Protein AF-A0A935C4F1-F1 (afdb_monomer)

Solvent-accessible surface area (backbone atoms only — not comparable to full-atom values): 11177 Å² total; per-residue (Å²): 137,69,66,68,60,56,54,54,53,55,65,67,63,66,65,82,80,78,77,73,86,57,90,43,24,76,45,79,39,27,84,82,56,75,60,75,77,90,80,71,92,71,83,88,66,77,47,98,91,34,87,61,90,67,84,6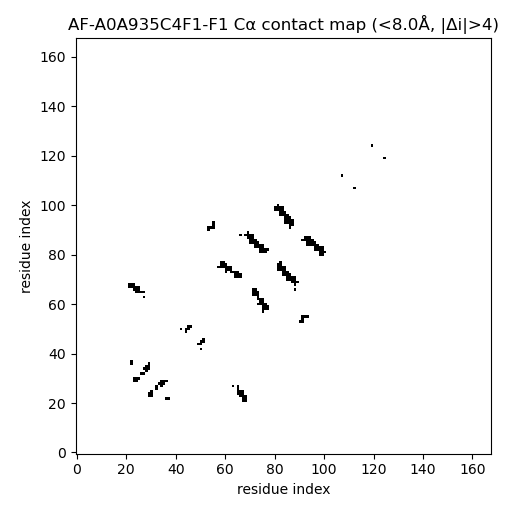8,94,72,70,57,59,86,60,76,72,31,32,47,85,59,35,33,39,39,47,28,46,57,94,97,39,44,30,44,35,38,25,35,58,88,69,47,45,80,73,48,74,44,77,55,83,76,91,66,88,76,78,79,58,84,84,72,59,79,82,67,77,72,82,76,56,69,71,70,57,54,55,52,56,58,54,54,56,57,54,54,56,56,52,55,56,53,54,56,54,54,68,64,62,66,80,77,75,76,80,87,80,83,88,80,89,81,90,87,80,83,87,133

Secondary structure (DSSP, 8-state):
--HHHHHHHHHHHS----------B-STT-TTSS------S--S--BTTBS-----------PPPEE-SSEEEEEEEETTEEEEEEEETTT--EEEEEEE--S------GGGS----PPPPHHHHHHHHHHHHHHHHHHHHHHHHHHHHGGG--PPPPP---------

Sequence (168 aa):
MKFKAFLLFIVLSTGIINIFASDDWTRFRGPNGNGISSSTNLPVEFGPDKNVVWKTSLPPGHSSPVLTRSRIFLTAFENEKLYVIGLDRKTGKLLWKNEVPRTQKRHITQAEQPRFAKPRNRRQQRLRLLSGIRSHFIHLRRQRALAHADKRTAPNPVWFGSLSDARR

Radius of gyration: 40.42 Å; Cα contacts (8 Å, |Δi|>4): 132; chains: 1; bounding box: 90×90×89 Å

Nearest PDB structures (foldseek):
  7cqy-assembly3_F  TM=8.193E-01  e=1.131E-01  Acidithiobacillus ferrooxidans
  3nom-assembly2_B  TM=7.474E-01  e=3.674E-01  Zymomonas mobilis subsp. mobilis ATCC 10988
  4nv8-assembly3_B  TM=5.088E-01  e=3.248E+00  Mesorhizobium japonicum MAFF 303099
  6rd4-assembly1_7  TM=2.308E-01  e=1.802E+00  Polytomella sp. Pringsheim 198.80

Foldseek 3Di:
DPPVVVVVVVVVPPPDPPPPPDQWQQDCLGPVNVVDDPDPPDDPDDDPPPPDQDDDDDADFDDDWGGDPFWIWGWHDDPNWIWIWIAGPNHRDTPDIDTDDDPDPPPPDPVPPPCPPDPPDVVVVVVVVVVVVVVVVVVVVVVVVVVVVVPPDDDDDDDDDDDDDDDD

Structure (mmCIF, N/CA/C/O backbone):
data_AF-A0A935C4F1-F1
#
_entry.id   AF-A0A935C4F1-F1
#
loop_
_atom_site.group_PDB
_atom_site.id
_atom_site.type_symbol
_atom_site.label_atom_id
_atom_site.label_alt_id
_atom_site.label_comp_id
_atom_site.label_asym_id
_atom_site.label_entity_id
_atom_site.label_seq_id
_atom_site.pdbx_PDB_ins_code
_atom_site.Cartn_x
_atom_site.Cartn_y
_atom_site.Cartn_z
_atom_site.occupancy
_atom_site.B_iso_or_equiv
_atom_site.auth_seq_id
_atom_site.auth_comp_id
_atom_site.auth_asym_id
_atom_site.auth_atom_id
_atom_site.pdbx_PDB_model_num
ATO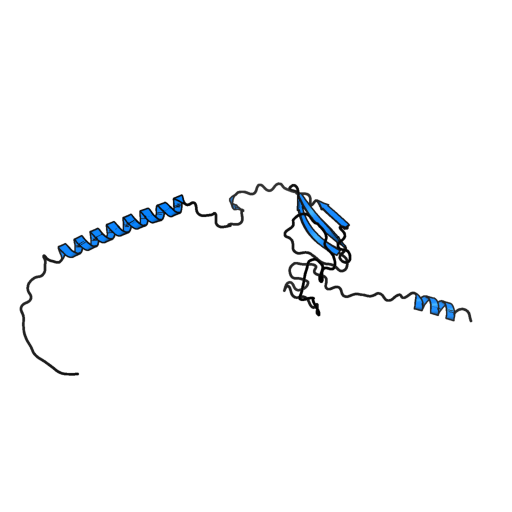M 1 N N . MET A 1 1 ? -6.634 -43.889 -37.633 1.00 52.66 1 MET A N 1
ATOM 2 C CA . MET A 1 1 ? -6.108 -42.506 -37.784 1.00 52.66 1 MET A CA 1
ATOM 3 C C . MET A 1 1 ? -6.712 -41.471 -36.807 1.00 52.66 1 MET A C 1
ATOM 5 O O . MET A 1 1 ? -6.510 -40.288 -37.023 1.00 52.66 1 MET A O 1
ATOM 9 N N . LYS A 1 2 ? -7.387 -41.856 -35.704 1.00 54.62 2 LYS A N 1
ATOM 10 C CA . LYS A 1 2 ? -8.059 -40.902 -34.782 1.00 54.62 2 LYS A CA 1
ATOM 11 C C . LYS A 1 2 ? -7.310 -40.627 -33.460 1.00 54.62 2 LYS A C 1
ATOM 13 O O . LYS A 1 2 ? -7.628 -39.673 -32.768 1.00 54.62 2 LYS A O 1
ATOM 18 N N . PHE A 1 3 ? -6.278 -41.415 -33.138 1.00 53.34 3 PHE A N 1
ATOM 19 C CA . PHE A 1 3 ? -5.540 -41.308 -31.867 1.00 53.34 3 PHE A CA 1
ATOM 20 C C . PHE A 1 3 ? -4.448 -40.218 -31.875 1.00 53.34 3 PHE A C 1
ATOM 22 O O . PHE A 1 3 ? -4.173 -39.595 -30.855 1.00 53.34 3 PHE A O 1
ATOM 29 N N . LYS A 1 4 ? -3.872 -39.914 -33.051 1.00 51.69 4 LYS A N 1
ATOM 30 C CA . LYS A 1 4 ? -2.858 -38.852 -33.210 1.00 51.69 4 LYS A CA 1
ATOM 31 C C . LYS A 1 4 ? -3.438 -37.443 -33.011 1.00 51.69 4 LYS A C 1
ATOM 33 O O . LYS A 1 4 ? -2.743 -36.573 -32.504 1.00 51.69 4 LYS A O 1
ATOM 38 N N . ALA A 1 5 ? -4.714 -37.239 -33.349 1.00 55.12 5 ALA A N 1
ATOM 39 C CA . ALA A 1 5 ? -5.408 -35.962 -33.163 1.00 55.12 5 ALA A CA 1
ATOM 40 C C . ALA A 1 5 ? -5.723 -35.665 -31.684 1.00 55.12 5 ALA A C 1
ATOM 42 O O . ALA A 1 5 ? -5.697 -34.511 -31.272 1.00 55.12 5 ALA A O 1
ATOM 43 N N . PHE A 1 6 ? -5.954 -36.703 -30.871 1.00 55.09 6 PHE A N 1
ATOM 44 C CA . PHE A 1 6 ? -6.232 -36.547 -29.441 1.00 55.09 6 PHE A CA 1
ATOM 45 C C . PHE A 1 6 ? -4.969 -36.176 -28.645 1.00 55.09 6 PHE A C 1
ATOM 47 O O . PHE A 1 6 ? -5.015 -35.327 -27.760 1.00 55.09 6 PHE A O 1
ATOM 54 N N . LEU A 1 7 ? -3.812 -36.730 -29.027 1.00 57.16 7 LEU A N 1
ATOM 55 C CA . LEU A 1 7 ? -2.515 -36.345 -28.458 1.00 57.16 7 LEU A CA 1
ATOM 56 C C . LEU A 1 7 ? -2.113 -34.909 -28.832 1.00 57.16 7 LEU A C 1
ATOM 58 O O . LEU A 1 7 ? -1.541 -34.205 -28.004 1.00 57.16 7 LEU A O 1
ATOM 62 N N . LEU A 1 8 ? -2.472 -34.441 -30.034 1.00 56.06 8 LEU A N 1
ATOM 63 C CA . LEU A 1 8 ? -2.208 -33.062 -30.459 1.00 56.06 8 LEU A CA 1
ATOM 64 C C . LEU A 1 8 ? -3.012 -32.032 -29.642 1.00 56.06 8 LEU A C 1
ATOM 66 O O . LEU A 1 8 ? -2.530 -30.931 -29.394 1.00 56.06 8 LEU A O 1
ATOM 70 N N . PHE A 1 9 ? -4.213 -32.400 -29.182 1.00 56.62 9 PHE A N 1
ATOM 71 C CA . PHE A 1 9 ? -5.082 -31.529 -28.385 1.00 56.62 9 PHE A CA 1
ATOM 72 C C . PHE A 1 9 ? -4.602 -31.384 -26.929 1.00 56.62 9 PHE A C 1
ATOM 74 O O . PHE A 1 9 ? -4.710 -30.308 -26.344 1.00 56.62 9 PHE A O 1
ATOM 81 N N . ILE A 1 10 ? -4.000 -32.434 -26.357 1.00 58.06 10 ILE A N 1
ATOM 82 C CA . ILE A 1 10 ? -3.416 -32.394 -25.004 1.00 58.06 10 ILE A CA 1
ATOM 83 C C . ILE A 1 10 ? -2.144 -31.530 -24.980 1.00 58.06 10 ILE A C 1
ATOM 85 O O . ILE A 1 10 ? -1.960 -30.742 -24.054 1.00 58.06 10 ILE A O 1
ATOM 89 N N . VAL A 1 11 ? -1.311 -31.600 -26.026 1.00 57.34 11 VAL A N 1
ATOM 90 C CA . VAL A 1 11 ? -0.095 -30.770 -26.157 1.00 57.34 11 VAL A CA 1
ATOM 91 C C . VAL A 1 11 ? -0.427 -29.286 -26.389 1.00 57.34 11 VAL A C 1
ATOM 93 O O . VAL A 1 11 ? 0.335 -28.415 -25.977 1.00 57.34 11 VAL A O 1
ATOM 96 N N . LEU A 1 12 ? -1.591 -28.969 -26.969 1.00 55.44 12 LEU A N 1
ATOM 97 C CA . LEU A 1 12 ? -2.054 -27.584 -27.134 1.00 55.44 12 LEU A CA 1
ATOM 98 C C . LEU A 1 12 ? -2.692 -26.991 -25.861 1.00 55.44 12 LEU A C 1
ATOM 100 O O . LEU A 1 12 ? -2.831 -25.774 -25.759 1.00 55.44 12 LEU A O 1
ATOM 104 N N . SER A 1 13 ? -3.064 -27.830 -24.885 1.00 55.28 13 SER A N 1
ATOM 105 C CA . SER A 1 13 ? -3.687 -27.410 -23.619 1.00 55.28 13 SER A CA 1
ATOM 106 C C . SER A 1 13 ? -2.688 -27.179 -22.479 1.00 55.28 13 SER A C 1
ATOM 108 O O . SER A 1 13 ? -3.072 -26.625 -21.446 1.00 55.28 13 SER A O 1
ATOM 110 N N . THR A 1 14 ? -1.413 -27.549 -22.629 1.00 61.56 14 THR A N 1
ATOM 111 C CA . THR A 1 14 ? -0.351 -27.139 -21.695 1.00 61.56 14 THR A CA 1
ATOM 112 C C . THR A 1 14 ? 0.035 -25.690 -21.979 1.00 61.56 14 THR A C 1
ATOM 114 O O . THR A 1 14 ? 1.106 -25.388 -22.500 1.00 61.56 14 THR A O 1
ATOM 117 N N . GLY A 1 15 ? -0.901 -24.786 -21.684 1.00 61.84 15 GLY A N 1
ATOM 118 C CA . GLY A 1 15 ? -0.701 -23.349 -21.739 1.00 61.84 15 GLY A CA 1
ATOM 119 C C . GLY A 1 15 ? 0.485 -22.956 -20.867 1.00 61.84 15 GLY A C 1
ATOM 120 O O . GLY A 1 15 ? 0.576 -23.332 -19.699 1.00 61.84 15 GLY A O 1
ATOM 121 N N . ILE A 1 16 ? 1.396 -22.208 -21.479 1.00 64.25 16 ILE A N 1
ATOM 122 C CA . ILE A 1 16 ? 2.602 -21.621 -20.904 1.00 64.25 16 ILE A CA 1
ATOM 123 C C . ILE A 1 16 ? 2.276 -21.028 -19.527 1.00 64.25 16 ILE A C 1
ATOM 125 O O . ILE A 1 16 ? 1.648 -19.970 -19.416 1.00 64.25 16 ILE A O 1
ATOM 129 N N . ILE A 1 17 ? 2.713 -21.700 -18.459 1.00 62.59 17 ILE A N 1
ATOM 130 C CA . ILE A 1 17 ? 2.697 -21.119 -17.120 1.00 62.59 17 ILE A CA 1
ATOM 131 C C . ILE A 1 17 ? 3.800 -20.066 -17.129 1.00 62.59 17 ILE A C 1
ATOM 133 O O . ILE A 1 17 ? 4.964 -20.357 -16.872 1.00 62.59 17 ILE A 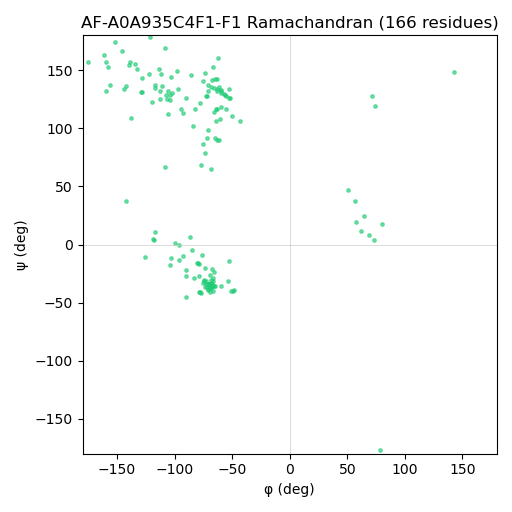O 1
ATOM 137 N N . ASN A 1 18 ? 3.441 -18.828 -17.468 1.00 57.19 18 ASN A N 1
ATOM 138 C CA . ASN A 1 18 ? 4.329 -17.691 -17.289 1.00 57.19 18 ASN A CA 1
ATOM 139 C C . ASN A 1 18 ? 4.569 -17.514 -15.785 1.00 57.19 18 ASN A C 1
ATOM 141 O O . ASN A 1 18 ? 3.810 -16.842 -15.074 1.00 57.19 18 ASN A O 1
ATOM 145 N N . ILE A 1 19 ? 5.627 -18.139 -15.275 1.00 55.06 19 ILE A N 1
ATOM 146 C CA . ILE A 1 19 ? 6.213 -17.803 -13.984 1.00 55.06 19 ILE A CA 1
ATOM 147 C C . ILE A 1 19 ? 6.948 -16.483 -14.208 1.00 55.06 19 ILE A C 1
ATOM 149 O O . ILE A 1 19 ? 8.155 -16.439 -14.405 1.00 55.06 19 ILE A O 1
ATOM 153 N N . PHE A 1 20 ? 6.195 -15.382 -14.237 1.00 56.88 20 PHE A N 1
ATOM 154 C CA . PHE A 1 20 ? 6.797 -14.072 -14.051 1.00 56.88 20 PHE A CA 1
ATOM 155 C C . PHE A 1 20 ? 7.439 -14.093 -12.667 1.00 56.88 20 PHE A C 1
ATOM 157 O O . PHE A 1 20 ? 6.721 -14.114 -11.661 1.00 56.88 20 PHE A O 1
ATOM 164 N N . ALA A 1 21 ? 8.771 -14.138 -12.633 1.00 56.19 21 ALA A N 1
ATOM 165 C CA . ALA A 1 21 ? 9.556 -13.826 -11.454 1.00 56.19 21 ALA A CA 1
ATOM 166 C C . ALA A 1 21 ? 9.253 -12.366 -11.098 1.00 56.19 21 ALA A C 1
ATOM 168 O O . ALA A 1 21 ? 9.813 -11.426 -11.652 1.00 56.19 21 ALA A O 1
ATOM 169 N N . SER A 1 22 ? 8.239 -12.180 -10.262 1.00 62.19 22 SER A N 1
ATOM 170 C CA . SER A 1 22 ? 7.977 -10.903 -9.625 1.00 62.19 22 SER A CA 1
ATOM 171 C C . SER A 1 22 ? 8.979 -10.776 -8.491 1.00 62.19 22 SER A C 1
ATOM 173 O O . SER A 1 22 ? 8.984 -11.627 -7.602 1.00 62.19 22 SER A O 1
ATOM 175 N N . ASP A 1 23 ? 9.793 -9.722 -8.516 1.00 75.06 23 ASP A N 1
ATOM 176 C CA . ASP A 1 23 ? 10.553 -9.291 -7.344 1.00 75.06 23 ASP A CA 1
ATOM 177 C C . ASP A 1 23 ? 9.549 -8.870 -6.264 1.00 75.06 23 ASP A C 1
ATOM 179 O O . ASP A 1 23 ? 9.062 -7.736 -6.215 1.00 75.06 23 ASP A O 1
ATOM 183 N N . ASP A 1 24 ? 9.161 -9.838 -5.440 1.00 87.81 24 ASP A N 1
ATOM 184 C CA . ASP A 1 24 ? 8.270 -9.615 -4.317 1.00 87.81 24 ASP A CA 1
ATOM 185 C C . ASP A 1 24 ? 9.021 -8.835 -3.234 1.00 87.81 24 ASP A C 1
ATOM 187 O O . ASP A 1 24 ? 10.131 -9.175 -2.833 1.00 87.81 24 ASP A O 1
ATOM 191 N N . TRP A 1 25 ? 8.398 -7.782 -2.719 1.00 91.56 25 TRP A N 1
ATOM 192 C CA . TRP A 1 25 ? 8.957 -6.926 -1.679 1.00 91.56 25 TRP A CA 1
ATOM 193 C C . TRP A 1 25 ? 8.212 -7.178 -0.369 1.00 91.56 25 TRP A C 1
ATOM 195 O O . TRP A 1 25 ? 7.453 -6.342 0.122 1.00 91.56 25 TRP A O 1
ATOM 205 N N . THR A 1 26 ? 8.381 -8.387 0.168 1.00 90.56 26 THR A N 1
ATOM 206 C CA . THR A 1 26 ? 7.558 -8.915 1.273 1.00 90.56 26 THR A CA 1
ATOM 207 C C . THR A 1 26 ? 7.894 -8.340 2.651 1.00 90.56 26 THR A C 1
ATOM 209 O O . THR A 1 26 ? 7.168 -8.584 3.612 1.00 90.56 26 THR A O 1
ATOM 212 N N . ARG A 1 27 ? 8.990 -7.584 2.777 1.00 88.62 27 ARG A N 1
ATOM 213 C CA . ARG A 1 27 ? 9.493 -7.057 4.052 1.00 88.62 27 ARG A CA 1
ATOM 214 C C . ARG A 1 27 ? 10.128 -5.680 3.893 1.00 88.62 27 ARG A C 1
ATOM 216 O O . ARG A 1 27 ? 10.447 -5.244 2.784 1.00 88.62 27 ARG A O 1
ATOM 223 N N . PHE A 1 28 ? 10.364 -5.013 5.023 1.00 89.00 28 PHE A N 1
ATOM 224 C CA . PHE A 1 28 ? 11.107 -3.758 5.047 1.00 89.00 28 PHE A CA 1
ATOM 225 C C . PHE A 1 28 ? 12.483 -3.953 4.399 1.00 89.00 28 PHE A C 1
ATOM 227 O O . PHE A 1 28 ? 13.215 -4.872 4.761 1.00 89.00 28 PHE A O 1
ATOM 234 N N . ARG A 1 29 ? 12.813 -3.083 3.436 1.00 89.75 29 ARG A N 1
ATOM 235 C CA . ARG A 1 29 ? 14.060 -3.133 2.650 1.00 89.75 29 ARG A CA 1
ATOM 236 C C . ARG A 1 29 ? 14.214 -4.379 1.752 1.00 89.75 29 ARG A C 1
ATOM 238 O O . ARG A 1 29 ? 15.332 -4.719 1.375 1.00 89.75 29 ARG A O 1
ATOM 245 N N . GLY A 1 30 ? 13.110 -5.018 1.365 1.00 89.44 30 GLY A N 1
ATOM 246 C CA . GLY A 1 30 ? 13.083 -6.025 0.298 1.00 89.44 30 GLY A CA 1
ATOM 247 C C . GLY A 1 30 ? 13.586 -7.407 0.723 1.00 89.44 30 GLY A C 1
ATOM 248 O O . GLY A 1 30 ? 13.907 -7.606 1.896 1.00 89.44 30 GLY A O 1
ATOM 249 N N . PRO A 1 31 ? 13.659 -8.380 -0.205 1.00 87.44 31 PRO A N 1
ATOM 250 C CA . PRO A 1 31 ? 13.966 -9.787 0.090 1.00 87.44 31 PRO A CA 1
ATOM 251 C C . PRO A 1 31 ? 15.199 -10.000 0.977 1.00 87.44 31 PRO A C 1
ATOM 253 O O . PRO A 1 31 ? 15.160 -10.798 1.913 1.00 87.44 31 PRO A O 1
ATOM 256 N N . ASN A 1 32 ? 16.251 -9.214 0.730 1.00 89.00 32 ASN A N 1
ATOM 257 C CA . ASN A 1 32 ? 17.544 -9.308 1.410 1.00 89.00 32 ASN A CA 1
ATOM 258 C C . ASN A 1 32 ? 17.734 -8.264 2.530 1.00 89.00 32 ASN A C 1
ATOM 260 O O . ASN A 1 32 ? 18.802 -8.199 3.131 1.00 89.00 32 ASN A O 1
ATOM 264 N N . GLY A 1 33 ? 16.737 -7.411 2.808 1.00 89.31 33 GLY A N 1
ATOM 265 C CA . GLY A 1 33 ? 16.797 -6.399 3.877 1.00 89.31 33 GLY A CA 1
ATOM 266 C C . GLY A 1 33 ? 17.791 -5.244 3.650 1.00 89.31 33 GLY A C 1
ATOM 267 O O . GLY A 1 33 ? 18.011 -4.419 4.544 1.00 89.31 33 GLY A O 1
ATOM 268 N N . ASN A 1 34 ? 18.390 -5.156 2.463 1.00 92.88 34 ASN A N 1
ATOM 269 C CA . ASN A 1 34 ? 19.384 -4.145 2.096 1.00 92.88 34 ASN A CA 1
ATOM 270 C C . ASN A 1 34 ? 18.786 -2.936 1.352 1.00 92.88 34 ASN A C 1
ATOM 272 O O . ASN A 1 34 ? 19.442 -1.905 1.252 1.00 92.88 34 ASN A O 1
ATOM 276 N N . GLY A 1 35 ? 17.539 -3.028 0.885 1.00 89.81 35 GLY A N 1
ATOM 277 C CA . GLY A 1 35 ? 16.841 -1.958 0.174 1.00 89.81 35 GLY A CA 1
ATOM 278 C C . GLY A 1 35 ? 17.227 -1.848 -1.299 1.00 89.81 35 GLY A C 1
ATOM 279 O O . GLY A 1 35 ? 16.969 -0.813 -1.902 1.00 89.81 35 GLY A O 1
ATOM 280 N N . ILE A 1 36 ? 17.836 -2.890 -1.870 1.00 90.31 36 ILE A N 1
ATOM 281 C CA . ILE A 1 36 ? 18.315 -2.902 -3.255 1.00 90.31 36 ILE A CA 1
ATOM 282 C C . ILE A 1 36 ? 17.354 -3.734 -4.113 1.00 90.31 36 ILE A C 1
ATOM 284 O O . ILE A 1 36 ? 17.037 -4.871 -3.765 1.00 90.31 36 ILE A O 1
ATOM 288 N N . SER A 1 37 ? 16.899 -3.157 -5.229 1.00 88.19 37 SER A N 1
ATOM 289 C CA . SER A 1 37 ? 16.117 -3.847 -6.265 1.00 88.19 37 SER A CA 1
ATOM 290 C C . SER A 1 37 ? 17.021 -4.282 -7.420 1.00 88.19 37 SER A C 1
ATOM 292 O O . SER A 1 37 ? 17.995 -3.594 -7.722 1.00 88.19 37 SER A O 1
ATOM 294 N N . SER A 1 38 ? 16.682 -5.390 -8.084 1.00 88.56 38 SER A N 1
ATOM 295 C CA . SER A 1 38 ? 17.360 -5.852 -9.305 1.00 88.56 38 SER A CA 1
ATOM 296 C C . SER A 1 38 ? 16.817 -5.200 -10.589 1.00 88.56 38 SER A C 1
ATOM 298 O O . SER A 1 38 ? 17.344 -5.420 -11.678 1.00 88.56 38 SER A O 1
ATOM 300 N N . SER A 1 39 ? 15.755 -4.392 -10.467 1.00 87.12 39 SER A N 1
ATOM 301 C CA . SER A 1 39 ? 15.062 -3.778 -11.602 1.00 87.12 39 SER A CA 1
ATOM 302 C C . SER A 1 39 ? 15.956 -2.812 -12.381 1.00 87.12 39 SER A C 1
ATOM 304 O O . SER A 1 39 ? 16.578 -1.917 -11.810 1.00 87.12 39 SER A O 1
ATOM 306 N N . THR A 1 40 ? 15.951 -2.952 -13.703 1.00 90.00 40 THR A N 1
ATOM 307 C CA . THR A 1 40 ? 16.650 -2.077 -14.650 1.00 90.00 40 THR A CA 1
ATOM 308 C C . THR A 1 40 ? 15.656 -1.205 -15.424 1.00 90.00 40 THR A C 1
ATOM 310 O O . THR A 1 40 ? 14.446 -1.421 -15.355 1.00 90.00 40 THR A O 1
ATOM 313 N N . ASN A 1 41 ? 16.156 -0.200 -16.154 1.00 89.81 41 ASN A N 1
ATOM 314 C CA . ASN A 1 41 ? 15.353 0.695 -17.006 1.00 89.81 41 ASN A CA 1
ATOM 315 C C . ASN A 1 41 ? 14.223 1.435 -16.267 1.00 89.81 41 ASN A C 1
ATOM 317 O O . ASN A 1 41 ? 13.130 1.628 -16.800 1.00 89.81 41 ASN A O 1
ATOM 321 N N . LEU A 1 42 ? 14.484 1.850 -15.027 1.00 90.25 42 LEU A N 1
ATOM 322 C CA . LEU A 1 42 ? 13.527 2.634 -14.254 1.00 90.25 42 LEU A CA 1
ATOM 323 C C . LEU A 1 42 ? 13.421 4.059 -14.828 1.00 90.25 42 LEU A C 1
ATOM 325 O O . LEU A 1 42 ? 14.450 4.663 -15.143 1.00 90.25 42 LEU A O 1
ATOM 329 N N . PRO A 1 43 ? 12.205 4.619 -14.954 1.00 90.94 43 PRO A N 1
ATOM 330 C CA . PRO A 1 43 ? 12.034 5.993 -15.402 1.00 90.94 43 PRO A CA 1
ATOM 331 C C . PRO A 1 43 ? 12.678 6.959 -14.403 1.00 90.94 43 PRO A C 1
ATOM 333 O O . PRO A 1 43 ? 12.488 6.837 -13.195 1.00 90.94 43 PRO A O 1
ATOM 336 N N . VAL A 1 44 ? 13.439 7.925 -14.917 1.00 93.19 44 VAL A N 1
ATOM 337 C CA . VAL A 1 44 ? 14.128 8.942 -14.100 1.00 93.19 44 VAL A CA 1
ATOM 338 C C . VAL A 1 44 ? 13.246 10.174 -13.882 1.00 93.19 44 VAL A C 1
ATOM 340 O O . VAL A 1 44 ? 13.361 10.864 -12.874 1.00 93.19 44 VAL A O 1
ATOM 343 N N . GLU A 1 45 ? 12.324 10.436 -14.807 1.00 93.56 45 GLU A N 1
ATOM 344 C CA . GLU A 1 45 ? 11.435 11.594 -14.762 1.00 93.56 45 GLU A CA 1
ATOM 345 C C . GLU A 1 45 ? 10.020 11.183 -14.360 1.00 93.56 45 GLU A C 1
ATOM 347 O O . GLU A 1 45 ? 9.451 10.263 -14.944 1.00 93.56 45 GLU A O 1
ATOM 352 N N . PHE A 1 46 ? 9.423 11.901 -13.412 1.00 92.75 46 PHE A N 1
ATOM 353 C CA . PHE A 1 46 ? 8.043 11.697 -12.975 1.00 92.75 46 PHE A CA 1
ATOM 354 C C . PHE A 1 46 ? 7.284 13.021 -13.003 1.00 92.75 46 PHE A C 1
ATOM 356 O O . PHE A 1 46 ? 7.832 14.070 -12.669 1.00 92.75 46 PHE A O 1
ATOM 363 N N . GLY A 1 47 ? 6.011 12.967 -13.382 1.00 90.75 47 GLY A N 1
ATOM 364 C CA . GLY A 1 47 ? 5.104 14.113 -13.374 1.00 90.75 47 GLY A CA 1
ATOM 365 C C . GLY A 1 47 ? 3.657 13.661 -13.177 1.00 90.75 47 GLY A C 1
ATOM 366 O O . GLY A 1 47 ? 3.410 12.457 -13.169 1.00 90.75 47 GLY A O 1
ATOM 367 N N . PRO A 1 48 ? 2.696 14.591 -13.034 1.00 86.38 48 PRO A N 1
ATOM 368 C CA . PRO A 1 48 ? 1.282 14.252 -12.841 1.00 86.38 48 PRO A CA 1
ATOM 369 C C . PRO A 1 48 ? 0.749 13.266 -13.888 1.00 86.38 48 PRO A C 1
ATOM 371 O O . PRO A 1 48 ? 0.073 12.308 -13.524 1.00 86.38 48 PRO A O 1
ATOM 374 N N . ASP A 1 49 ? 1.165 13.450 -15.144 1.00 86.12 49 ASP A N 1
ATOM 375 C CA . ASP A 1 49 ? 0.753 12.634 -16.292 1.00 86.12 49 ASP A CA 1
ATOM 376 C C . ASP A 1 49 ? 1.927 11.870 -16.936 1.00 86.12 49 ASP A C 1
ATOM 378 O O . ASP A 1 49 ? 1.803 11.315 -18.026 1.00 86.12 49 ASP A O 1
ATOM 382 N N . LYS A 1 50 ? 3.101 11.846 -16.285 1.00 92.81 50 LYS A N 1
ATOM 383 C CA . LYS A 1 50 ? 4.326 11.243 -16.833 1.00 92.81 50 LYS A CA 1
ATOM 384 C C . LYS A 1 50 ? 4.825 10.116 -15.943 1.00 92.81 50 LYS A C 1
ATOM 386 O O . LYS A 1 50 ? 5.146 10.341 -14.778 1.00 92.81 50 LYS A O 1
ATOM 391 N N . ASN A 1 51 ? 4.948 8.921 -16.524 1.00 91.81 51 ASN A N 1
ATOM 392 C CA . ASN A 1 51 ? 5.472 7.714 -15.872 1.00 91.81 51 ASN A CA 1
ATOM 393 C C . ASN A 1 51 ? 4.708 7.286 -14.598 1.00 91.81 51 ASN A C 1
ATOM 395 O O . ASN A 1 51 ? 5.216 6.503 -13.795 1.00 91.81 51 ASN A O 1
ATOM 399 N N . VAL A 1 52 ? 3.467 7.756 -14.431 1.00 92.38 52 VAL A N 1
ATOM 400 C CA . VAL A 1 52 ? 2.526 7.293 -13.404 1.00 92.38 52 VAL A CA 1
ATOM 401 C C . VAL A 1 52 ? 1.639 6.215 -14.019 1.00 92.38 52 VAL A C 1
ATOM 403 O O . VAL A 1 52 ? 0.887 6.486 -14.947 1.00 92.38 52 VAL A O 1
ATOM 406 N N . VAL A 1 53 ? 1.721 4.985 -13.505 1.00 92.44 53 VAL A N 1
ATOM 407 C CA . VAL A 1 53 ? 0.897 3.865 -14.003 1.00 92.44 53 VAL A CA 1
ATOM 408 C C . VAL A 1 53 ? -0.539 3.966 -13.486 1.00 92.44 53 VAL A C 1
ATOM 410 O O . VAL A 1 53 ? -1.491 3.728 -14.221 1.00 92.44 53 VAL A O 1
ATOM 413 N N . TRP A 1 54 ? -0.697 4.315 -12.211 1.00 94.81 54 TRP A N 1
ATOM 414 C CA . TRP A 1 54 ? -1.984 4.548 -11.565 1.00 94.81 54 TRP A CA 1
ATOM 415 C C . TRP A 1 54 ? -1.784 5.353 -10.280 1.00 94.81 54 TRP A C 1
ATOM 417 O O . TRP A 1 54 ? -0.681 5.434 -9.733 1.00 94.81 54 TRP A O 1
ATOM 427 N N . LYS A 1 55 ? -2.876 5.932 -9.778 1.00 93.38 55 LYS A N 1
ATOM 428 C CA . LYS A 1 55 ? -2.934 6.613 -8.484 1.00 93.38 55 LYS A CA 1
ATOM 429 C C . LYS A 1 55 ? -4.274 6.324 -7.819 1.00 93.38 55 LYS A C 1
ATOM 431 O O . LYS A 1 55 ? -5.316 6.418 -8.459 1.00 93.38 55 LYS A O 1
ATOM 436 N N . THR A 1 56 ? -4.236 6.041 -6.521 1.00 95.00 56 THR A N 1
ATOM 437 C CA . THR A 1 56 ? -5.426 5.728 -5.723 1.00 95.00 56 THR A CA 1
ATOM 438 C C . THR A 1 56 ? -5.434 6.595 -4.474 1.00 95.00 56 THR A C 1
ATOM 440 O O . THR A 1 56 ? -4.420 6.699 -3.786 1.00 95.00 56 THR 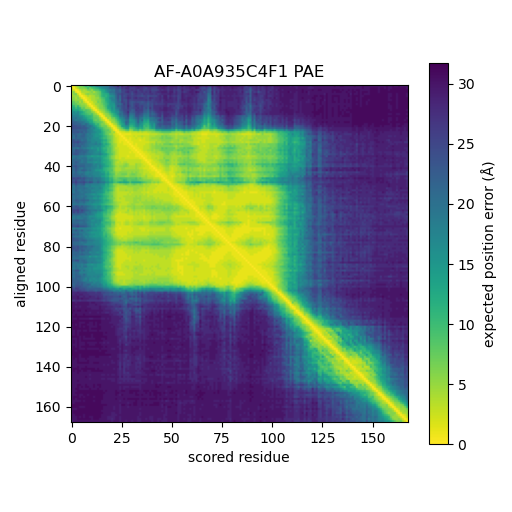A O 1
ATOM 443 N N . SER A 1 57 ? -6.569 7.234 -4.185 1.00 95.56 57 SER A N 1
ATOM 444 C CA . SER A 1 57 ? -6.752 7.984 -2.939 1.00 95.56 57 SER A CA 1
ATOM 445 C C . SER A 1 57 ? -6.903 7.009 -1.772 1.00 95.56 57 SER A C 1
ATOM 447 O O . SER A 1 57 ? -7.726 6.097 -1.843 1.00 95.56 57 SER A O 1
ATOM 449 N N . LEU A 1 58 ? -6.106 7.182 -0.716 1.00 95.75 58 LEU A N 1
ATOM 450 C CA . LEU A 1 58 ? -6.111 6.335 0.477 1.00 95.75 58 LEU A CA 1
ATOM 451 C C . LEU A 1 58 ? -6.074 7.199 1.747 1.00 95.75 58 LEU A C 1
ATOM 453 O O . LEU A 1 58 ? -5.563 8.321 1.698 1.00 95.75 58 LEU A O 1
ATOM 457 N N . PRO A 1 59 ? -6.569 6.688 2.891 1.00 95.44 59 PRO A N 1
ATOM 458 C CA . PRO A 1 59 ? -6.401 7.359 4.176 1.00 95.44 59 PRO A CA 1
ATOM 459 C C . PRO A 1 59 ? -4.913 7.480 4.554 1.00 95.44 59 PRO A C 1
ATOM 461 O O . PRO A 1 59 ? -4.081 6.729 4.032 1.00 95.44 59 PRO A O 1
ATOM 464 N N . PRO A 1 60 ? -4.553 8.393 5.473 1.00 94.94 60 PRO A N 1
ATOM 465 C CA . PRO A 1 60 ? -3.159 8.618 5.832 1.00 94.94 60 PRO A CA 1
ATOM 466 C C . PRO A 1 60 ? -2.531 7.373 6.474 1.00 94.94 60 PRO A C 1
ATOM 468 O O . PRO A 1 60 ? -3.159 6.664 7.259 1.00 94.94 60 PRO A O 1
ATOM 471 N N . GLY A 1 61 ? -1.263 7.117 6.156 1.00 92.69 61 GLY A N 1
ATOM 472 C CA . GLY A 1 61 ? -0.497 5.977 6.654 1.00 92.69 61 GLY A CA 1
ATOM 473 C C . GLY A 1 61 ? 1.005 6.239 6.564 1.00 92.69 61 GLY A C 1
ATOM 474 O O . GLY A 1 61 ? 1.456 7.017 5.726 1.00 92.69 61 GLY A O 1
ATOM 475 N N . HIS A 1 62 ? 1.781 5.604 7.444 1.00 90.31 62 HIS A N 1
ATOM 476 C CA . HIS A 1 62 ? 3.239 5.791 7.533 1.00 90.31 62 HIS A CA 1
ATOM 477 C C . HIS A 1 62 ? 4.039 4.513 7.243 1.00 90.31 62 HIS A C 1
ATOM 479 O O . HIS A 1 62 ? 5.262 4.509 7.365 1.00 90.31 62 HIS A O 1
ATOM 485 N N . SER A 1 63 ? 3.375 3.412 6.880 1.00 90.62 63 SER A N 1
ATOM 486 C CA . SER A 1 63 ? 4.064 2.171 6.523 1.00 90.62 63 SER A CA 1
ATOM 487 C C . SER A 1 63 ? 4.738 2.264 5.161 1.00 90.62 63 SER A C 1
ATOM 489 O O . SER A 1 63 ? 4.184 2.845 4.228 1.00 90.62 63 SER A O 1
ATOM 491 N N . SER A 1 64 ? 5.862 1.568 5.002 1.00 90.69 64 SER A N 1
ATOM 492 C CA . SER A 1 64 ? 6.338 1.183 3.673 1.00 90.69 64 SER A CA 1
ATOM 493 C C . SER A 1 64 ? 5.384 0.151 3.048 1.00 90.69 64 SER A C 1
ATOM 495 O O . SER A 1 64 ? 4.906 -0.729 3.769 1.00 90.69 64 SER A O 1
ATOM 497 N N . PRO A 1 65 ? 5.109 0.219 1.734 1.00 92.31 65 PRO A N 1
ATOM 498 C CA . PRO A 1 65 ? 4.297 -0.784 1.056 1.00 92.31 65 PRO A CA 1
ATOM 499 C C . PRO A 1 65 ? 4.985 -2.149 1.065 1.00 92.31 65 PRO A C 1
ATOM 501 O O . PRO A 1 65 ? 6.198 -2.253 0.879 1.00 92.31 65 PRO A O 1
ATOM 504 N N . VAL A 1 66 ? 4.184 -3.199 1.229 1.00 94.50 66 VAL A N 1
ATOM 505 C CA . VAL A 1 66 ? 4.602 -4.590 1.029 1.00 94.50 66 VAL A CA 1
ATOM 506 C C . VAL A 1 66 ? 4.034 -5.066 -0.298 1.00 94.50 66 VAL A C 1
ATOM 508 O O . VAL A 1 66 ? 2.825 -4.984 -0.516 1.00 94.50 66 VAL A O 1
ATOM 511 N N . LEU A 1 67 ? 4.895 -5.548 -1.193 1.00 93.56 67 LEU A N 1
ATOM 512 C CA . LEU A 1 67 ? 4.503 -5.972 -2.533 1.00 93.56 67 LEU A CA 1
ATOM 513 C C . LEU A 1 67 ? 4.633 -7.484 -2.667 1.00 93.56 67 LEU A C 1
ATOM 515 O O . LEU A 1 67 ? 5.629 -8.083 -2.274 1.00 93.56 67 LEU A O 1
ATOM 519 N N . THR A 1 68 ? 3.627 -8.083 -3.284 1.00 91.25 68 THR A N 1
ATOM 520 C CA . THR A 1 68 ? 3.640 -9.472 -3.750 1.00 91.25 68 THR A CA 1
ATOM 521 C C . THR A 1 68 ? 3.381 -9.488 -5.252 1.00 91.25 68 THR A C 1
ATOM 523 O O . THR A 1 68 ? 3.120 -8.443 -5.865 1.00 91.25 68 THR A O 1
ATOM 526 N N . ARG A 1 69 ? 3.380 -10.678 -5.854 1.00 88.25 69 ARG A N 1
ATOM 527 C CA . ARG A 1 69 ? 3.123 -10.857 -7.286 1.00 88.25 69 ARG A CA 1
ATOM 528 C C . ARG A 1 69 ? 1.888 -10.114 -7.804 1.00 88.25 69 ARG A C 1
ATOM 530 O O . ARG A 1 69 ? 1.927 -9.571 -8.904 1.00 88.25 69 ARG A O 1
ATOM 537 N N . SER A 1 70 ? 0.803 -10.073 -7.032 1.00 92.50 70 SER A N 1
ATOM 538 C CA . SER A 1 70 ? -0.476 -9.490 -7.470 1.00 92.50 70 SER A CA 1
ATOM 539 C C . SER A 1 70 ? -1.041 -8.409 -6.553 1.00 92.50 70 SER A C 1
ATOM 541 O O . SER A 1 70 ? -1.980 -7.723 -6.951 1.00 92.50 70 SER A O 1
ATOM 543 N N . ARG A 1 71 ? -0.494 -8.225 -5.346 1.00 95.00 71 ARG A N 1
ATOM 544 C CA . ARG A 1 71 ? -1.093 -7.350 -4.329 1.00 95.00 71 ARG A CA 1
ATOM 545 C C . ARG A 1 71 ? -0.086 -6.413 -3.691 1.00 95.00 71 ARG A C 1
ATOM 547 O O . ARG A 1 71 ? 1.088 -6.760 -3.549 1.00 95.00 71 ARG A O 1
ATOM 554 N N . ILE A 1 72 ? -0.591 -5.265 -3.255 1.00 95.81 72 ILE A N 1
ATOM 555 C CA . ILE A 1 72 ? 0.120 -4.302 -2.416 1.00 95.81 72 ILE A CA 1
ATOM 556 C C . ILE A 1 72 ? -0.618 -4.197 -1.086 1.00 95.81 72 ILE A C 1
ATOM 558 O O . ILE A 1 72 ? -1.844 -4.083 -1.069 1.00 95.81 72 ILE A O 1
ATOM 562 N N . PHE A 1 73 ? 0.127 -4.221 0.013 1.00 95.88 73 PHE A N 1
ATOM 563 C CA . PHE A 1 73 ? -0.407 -4.086 1.362 1.00 95.88 73 PHE A CA 1
ATOM 564 C C . PHE A 1 73 ? 0.147 -2.832 2.031 1.00 95.88 73 PHE A C 1
ATOM 566 O O . PHE A 1 73 ? 1.343 -2.543 1.939 1.00 95.88 73 PHE A O 1
ATOM 573 N N . LEU A 1 74 ? -0.731 -2.103 2.714 1.00 96.19 74 LEU A N 1
ATOM 574 C CA . LEU A 1 74 ? -0.424 -0.867 3.433 1.00 96.19 74 LEU A CA 1
ATOM 575 C C . LEU A 1 74 ? -1.169 -0.831 4.765 1.00 96.19 74 LEU A C 1
ATOM 577 O O . LEU A 1 74 ? -2.239 -1.428 4.896 1.00 96.19 74 LEU A O 1
ATOM 581 N N . THR A 1 75 ? -0.636 -0.091 5.737 1.00 96.19 75 THR A N 1
ATOM 582 C CA . THR A 1 75 ? -1.400 0.304 6.921 1.00 96.19 75 THR A CA 1
ATOM 583 C C . THR A 1 75 ? -1.828 1.758 6.817 1.00 96.19 75 THR A C 1
ATOM 585 O O . THR A 1 75 ? -1.106 2.609 6.295 1.00 96.19 75 THR A O 1
ATOM 588 N N . ALA A 1 76 ? -3.025 2.039 7.316 1.00 96.19 76 ALA A N 1
ATOM 589 C CA . ALA A 1 76 ? -3.590 3.376 7.341 1.00 96.19 76 ALA A CA 1
ATOM 590 C C . ALA A 1 76 ? -4.297 3.631 8.670 1.00 96.19 76 ALA A C 1
ATOM 592 O O . ALA A 1 76 ? -4.706 2.698 9.362 1.00 96.19 76 ALA A O 1
ATOM 593 N N . PHE A 1 77 ? -4.447 4.898 9.021 1.00 94.50 77 PHE A N 1
ATOM 594 C CA . PHE A 1 77 ? -5.110 5.336 10.235 1.00 94.50 77 PHE A CA 1
ATOM 595 C C . PHE A 1 77 ? -6.181 6.370 9.901 1.00 94.50 77 PHE A C 1
ATOM 597 O O . PHE A 1 77 ? -5.929 7.327 9.178 1.00 94.50 77 PHE A O 1
ATOM 604 N N . GLU A 1 78 ? -7.383 6.177 10.430 1.00 93.50 78 GLU A N 1
ATOM 605 C CA . GLU A 1 78 ? -8.519 7.073 10.207 1.00 93.50 78 GLU A CA 1
ATOM 606 C C . GLU A 1 78 ? -9.507 6.924 11.366 1.00 93.50 78 GLU A C 1
ATOM 608 O O . GLU A 1 78 ? -9.767 5.804 11.803 1.00 93.50 7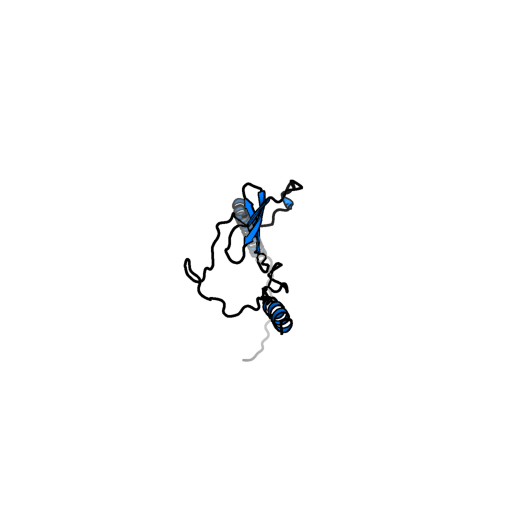8 GLU A O 1
ATOM 613 N N . ASN A 1 79 ? -10.058 8.034 11.870 1.00 91.94 79 ASN A N 1
ATOM 614 C CA . ASN A 1 79 ? -11.051 8.042 12.956 1.00 91.94 79 ASN A CA 1
ATOM 615 C C . ASN A 1 79 ? -10.627 7.215 14.180 1.00 91.94 79 ASN A C 1
ATOM 617 O O . ASN A 1 79 ? -11.381 6.382 14.674 1.00 91.94 79 ASN A O 1
ATOM 621 N N . GLU A 1 80 ? -9.381 7.393 14.625 1.00 88.88 80 GLU A N 1
ATOM 622 C CA . GLU A 1 80 ? -8.789 6.632 15.731 1.00 88.88 80 GLU A CA 1
ATOM 623 C C . GLU A 1 80 ? -8.668 5.120 15.507 1.00 88.88 80 GLU A C 1
ATOM 625 O O . GLU A 1 80 ? -8.301 4.396 16.429 1.00 88.88 80 GLU A O 1
ATOM 630 N N . LYS A 1 81 ? -8.875 4.620 14.290 1.00 91.94 81 LYS A N 1
ATOM 631 C CA . LYS A 1 81 ? -8.799 3.196 13.958 1.00 91.94 81 LYS A CA 1
ATOM 632 C C . LYS A 1 81 ? -7.605 2.901 13.067 1.00 91.94 81 LYS A C 1
ATOM 634 O O . LYS A 1 81 ? -7.206 3.722 12.244 1.00 91.94 81 LYS A O 1
ATOM 639 N N . LEU A 1 82 ? -7.031 1.715 13.248 1.00 94.56 82 LEU A N 1
ATOM 640 C CA . LEU A 1 82 ? -5.968 1.197 12.395 1.00 94.56 82 LEU A CA 1
ATOM 641 C C . LEU A 1 82 ? -6.590 0.278 11.346 1.00 94.56 82 LEU A C 1
ATOM 643 O O . LEU A 1 82 ? -7.393 -0.586 11.684 1.00 94.56 82 LEU A O 1
ATOM 647 N N . TYR A 1 83 ? -6.183 0.438 10.095 1.00 96.44 83 TYR A N 1
ATOM 648 C CA . TYR A 1 83 ? -6.622 -0.392 8.985 1.00 96.44 83 TYR A CA 1
ATOM 649 C C . TYR A 1 83 ? -5.432 -1.056 8.305 1.00 96.44 83 TYR A C 1
ATOM 651 O O . TYR A 1 83 ? -4.363 -0.457 8.173 1.00 96.44 83 TYR A O 1
ATOM 659 N N . VAL A 1 84 ? -5.655 -2.270 7.809 1.00 96.69 84 VAL A N 1
ATOM 660 C CA . VAL A 1 84 ? -4.826 -2.888 6.774 1.00 96.69 84 VAL A CA 1
ATOM 661 C C . VAL A 1 84 ? -5.575 -2.775 5.455 1.00 96.69 84 VA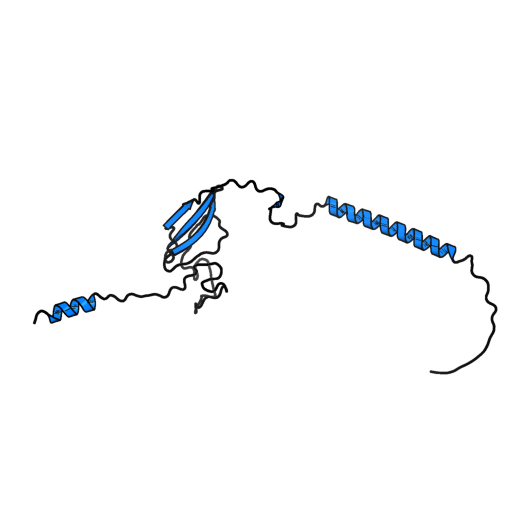L A C 1
ATOM 663 O O . VAL A 1 84 ? -6.762 -3.092 5.369 1.00 96.69 84 VAL A O 1
ATOM 666 N N . ILE A 1 85 ? -4.880 -2.301 4.432 1.00 97.69 85 ILE A N 1
ATOM 667 C CA . ILE A 1 85 ? -5.404 -2.076 3.090 1.00 97.69 85 ILE A CA 1
ATOM 668 C C . ILE A 1 85 ? -4.732 -3.056 2.137 1.00 97.69 85 ILE A C 1
ATOM 670 O O . ILE A 1 85 ? -3.506 -3.175 2.139 1.00 97.69 85 ILE A O 1
ATOM 674 N N . GLY A 1 86 ? -5.533 -3.719 1.305 1.00 97.38 86 GLY A N 1
ATOM 675 C CA . GLY A 1 86 ? -5.067 -4.522 0.181 1.00 97.38 86 GLY A CA 1
ATOM 676 C C . GLY A 1 86 ? -5.474 -3.894 -1.147 1.00 97.38 86 GLY A C 1
ATOM 677 O O . GLY A 1 86 ? -6.660 -3.660 -1.388 1.00 97.38 86 GLY A O 1
ATOM 678 N N . LEU A 1 87 ? -4.497 -3.659 -2.019 1.00 97.81 87 LEU A N 1
ATOM 679 C CA . LEU A 1 87 ? -4.696 -3.152 -3.377 1.00 97.81 87 LEU A CA 1
ATOM 680 C C . LEU A 1 87 ? -4.302 -4.201 -4.412 1.00 97.81 87 LEU A C 1
ATOM 682 O O . LEU A 1 87 ? -3.389 -5.003 -4.192 1.00 97.81 87 LEU A O 1
ATOM 686 N N . ASP A 1 88 ? -4.949 -4.145 -5.569 1.00 96.62 88 ASP A N 1
ATOM 687 C CA . ASP A 1 88 ? -4.476 -4.824 -6.768 1.00 96.62 88 ASP A CA 1
ATOM 688 C C . ASP A 1 88 ? -3.234 -4.105 -7.315 1.00 96.62 88 ASP A C 1
ATOM 690 O O . ASP A 1 88 ? -3.246 -2.893 -7.530 1.00 96.62 88 ASP A O 1
ATOM 694 N N . ARG A 1 89 ? -2.144 -4.844 -7.543 1.00 94.31 89 ARG A N 1
ATOM 695 C CA . ARG A 1 89 ? -0.861 -4.258 -7.964 1.00 94.31 89 ARG A CA 1
ATOM 696 C C . ARG A 1 89 ? -0.905 -3.669 -9.376 1.00 94.31 89 ARG A C 1
ATOM 698 O O . ARG A 1 89 ? -0.187 -2.710 -9.652 1.00 94.31 89 ARG A O 1
ATOM 705 N N . LYS A 1 90 ? -1.693 -4.259 -10.278 1.00 94.25 90 LYS A N 1
ATOM 706 C CA . LYS A 1 90 ? -1.729 -3.855 -11.691 1.00 94.25 90 LYS A CA 1
ATOM 707 C C . LYS A 1 90 ? -2.566 -2.599 -11.892 1.00 94.25 90 LYS A C 1
ATOM 709 O O . LYS A 1 90 ? -2.182 -1.731 -12.663 1.00 94.25 90 LYS A O 1
ATOM 714 N N . THR A 1 91 ? -3.699 -2.523 -11.206 1.00 96.00 91 THR A N 1
ATOM 715 C CA . THR A 1 91 ? -4.713 -1.479 -11.406 1.00 96.00 91 THR A CA 1
ATOM 716 C C . THR A 1 91 ? -4.710 -0.411 -10.317 1.00 96.00 91 THR A C 1
ATOM 718 O O . THR A 1 91 ? -5.305 0.643 -10.504 1.00 96.00 91 THR A O 1
ATOM 721 N N . GLY A 1 92 ? -4.106 -0.686 -9.157 1.00 95.75 92 GLY A N 1
ATOM 722 C CA . GLY A 1 92 ? -4.194 0.178 -7.979 1.00 95.75 92 GLY A CA 1
ATOM 723 C C . GLY A 1 92 ? -5.553 0.132 -7.278 1.00 95.75 92 GLY A C 1
ATOM 724 O O . GLY A 1 92 ? -5.772 0.872 -6.317 1.00 95.75 92 GLY A O 1
ATOM 725 N N . LYS A 1 93 ? -6.483 -0.718 -7.735 1.00 97.44 93 LYS A N 1
ATOM 726 C CA . LYS A 1 93 ? -7.842 -0.787 -7.195 1.00 97.44 93 LYS A CA 1
ATOM 727 C C . LYS A 1 93 ? -7.827 -1.275 -5.747 1.00 97.44 93 LYS A C 1
ATOM 729 O O . LYS A 1 93 ? -7.183 -2.274 -5.425 1.00 97.44 93 LYS A O 1
ATOM 734 N N . LEU A 1 94 ? -8.597 -0.602 -4.893 1.00 97.38 94 LEU A N 1
ATOM 735 C CA . LEU A 1 94 ? -8.864 -1.057 -3.533 1.00 97.38 94 LEU A CA 1
ATOM 736 C C . LEU A 1 94 ? -9.633 -2.382 -3.569 1.00 97.38 94 LEU A C 1
ATOM 738 O O . LEU A 1 94 ? -10.755 -2.433 -4.072 1.00 97.38 94 LEU A O 1
ATOM 742 N N . LEU A 1 95 ? -9.023 -3.445 -3.046 1.00 97.38 95 LEU A N 1
ATOM 743 C CA . LEU A 1 95 ? -9.656 -4.760 -2.940 1.00 97.38 95 LEU A CA 1
ATOM 744 C C . LEU A 1 95 ? -10.386 -4.903 -1.608 1.00 97.38 95 LEU A C 1
ATOM 746 O O . LEU A 1 95 ? -11.510 -5.391 -1.569 1.00 97.38 95 LEU A O 1
ATOM 750 N N . TRP A 1 96 ? -9.739 -4.488 -0.520 1.00 97.50 96 TRP A N 1
ATOM 751 C CA . TRP A 1 96 ? -10.305 -4.539 0.824 1.00 97.50 96 TRP A CA 1
ATOM 752 C C . TRP A 1 96 ? -9.586 -3.568 1.762 1.00 97.50 96 TRP A C 1
ATOM 754 O O . TRP A 1 96 ? -8.429 -3.193 1.551 1.00 97.50 96 TRP A O 1
ATOM 764 N N . LYS A 1 97 ? -10.294 -3.183 2.823 1.00 96.62 97 LYS A N 1
ATOM 765 C CA . LYS A 1 97 ? -9.812 -2.365 3.935 1.00 96.62 97 LYS A CA 1
ATOM 766 C C . LYS A 1 97 ? -10.369 -2.982 5.212 1.00 96.62 97 LYS A C 1
ATOM 768 O O . LYS A 1 97 ? -11.567 -2.895 5.457 1.00 96.62 97 LYS A O 1
ATOM 773 N N . ASN A 1 98 ? -9.505 -3.609 5.999 1.00 96.69 98 ASN A N 1
ATOM 774 C CA . ASN A 1 98 ? -9.894 -4.310 7.218 1.00 96.69 98 ASN A CA 1
ATOM 775 C C . ASN A 1 98 ? -9.436 -3.517 8.436 1.00 96.69 98 ASN A C 1
ATOM 777 O O . ASN A 1 98 ? -8.268 -3.140 8.523 1.00 96.69 98 ASN A O 1
ATOM 781 N N . GLU A 1 99 ? -10.351 -3.265 9.368 1.00 95.25 99 GLU A N 1
ATOM 782 C CA . GLU A 1 99 ? -10.015 -2.694 10.672 1.00 95.25 99 GLU A CA 1
ATOM 783 C C . GLU A 1 99 ? -9.211 -3.715 11.485 1.00 95.25 99 GLU A C 1
ATOM 785 O O . GLU A 1 99 ? -9.546 -4.898 11.524 1.00 95.25 99 GLU A O 1
ATOM 790 N N . VAL A 1 100 ? -8.143 -3.253 12.131 1.00 92.56 100 VAL A N 1
ATOM 791 C CA . VAL A 1 100 ? -7.368 -4.042 13.087 1.00 92.56 100 VAL A CA 1
ATOM 792 C C . VAL A 1 100 ? -7.939 -3.777 14.478 1.00 92.56 100 VAL A C 1
ATOM 794 O O . VAL A 1 100 ? -7.792 -2.655 14.978 1.00 92.56 100 VAL A O 1
ATOM 797 N N . PRO A 1 101 ? -8.565 -4.776 15.130 1.00 86.56 101 PRO A N 1
ATOM 798 C CA . PRO A 1 101 ? -9.098 -4.606 16.472 1.00 86.56 101 PRO A CA 1
ATOM 799 C C . PRO A 1 101 ? -7.985 -4.218 17.445 1.00 86.56 101 PRO A C 1
ATOM 801 O O . PRO A 1 101 ? -6.924 -4.843 17.491 1.00 86.56 101 PRO A O 1
ATOM 804 N N . ARG A 1 102 ? -8.225 -3.189 18.260 1.00 76.44 102 ARG A N 1
ATOM 805 C CA . ARG A 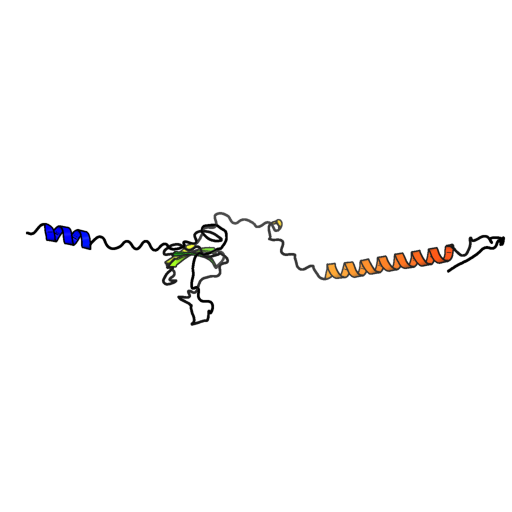1 102 ? -7.322 -2.847 19.361 1.00 76.44 102 ARG A CA 1
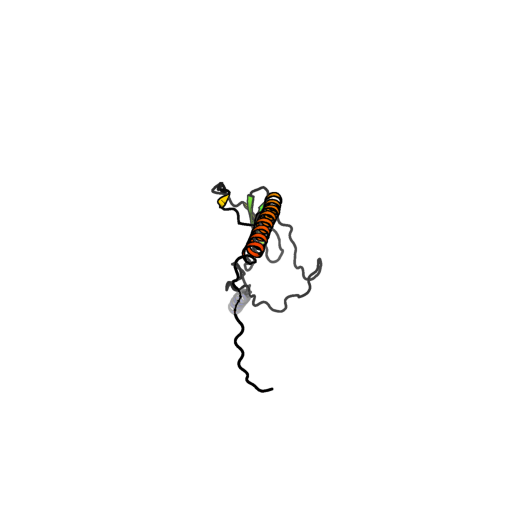ATOM 806 C C . ARG A 1 102 ? -7.654 -3.709 20.568 1.00 76.44 102 ARG A C 1
ATOM 808 O O . ARG A 1 102 ? -8.595 -3.415 21.294 1.00 76.44 102 ARG A O 1
ATOM 815 N N . THR A 1 103 ? -6.844 -4.737 20.805 1.00 71.38 103 THR A N 1
ATOM 816 C CA . THR A 1 103 ? -7.018 -5.646 21.949 1.00 71.38 103 THR A CA 1
ATOM 817 C C . THR A 1 103 ? -6.805 -4.949 23.299 1.00 71.38 103 THR A C 1
ATOM 819 O O . THR A 1 103 ? -7.345 -5.398 24.303 1.00 71.38 103 THR A O 1
ATOM 822 N N . GLN A 1 104 ? -6.061 -3.835 23.357 1.00 63.84 104 GLN A N 1
ATOM 823 C CA . GLN A 1 104 ? -5.873 -3.066 24.592 1.00 63.84 104 GLN A CA 1
ATOM 824 C C . GLN A 1 104 ? -5.802 -1.556 24.336 1.00 63.84 104 GLN A C 1
ATOM 826 O O . GLN A 1 104 ? -5.044 -1.086 23.483 1.00 63.84 104 GLN A O 1
ATOM 831 N N . LYS A 1 105 ? -6.534 -0.774 25.139 1.00 58.06 105 LYS A N 1
ATOM 832 C CA . LYS A 1 105 ? -6.275 0.661 25.316 1.00 58.06 105 LYS A CA 1
ATOM 833 C C . LYS A 1 105 ? -5.040 0.802 26.207 1.00 58.06 105 LYS A C 1
ATOM 835 O O . LYS A 1 105 ? -5.164 0.884 27.425 1.00 58.06 105 LYS A O 1
ATOM 840 N N . ARG A 1 106 ? -3.837 0.774 25.629 1.00 55.06 106 ARG A N 1
ATOM 841 C CA . ARG A 1 106 ? -2.623 1.052 26.408 1.00 55.06 106 ARG A CA 1
ATOM 842 C C . ARG A 1 106 ? -2.672 2.514 26.850 1.00 55.06 106 ARG A C 1
ATOM 844 O O . ARG A 1 106 ? -2.629 3.415 26.015 1.00 55.06 106 ARG A O 1
ATOM 851 N N . HIS A 1 107 ? -2.784 2.740 28.154 1.00 55.50 107 HIS A N 1
ATOM 852 C CA . HIS A 1 107 ? -2.566 4.053 28.746 1.00 55.50 107 HIS A CA 1
ATOM 853 C C . HIS A 1 107 ? -1.095 4.400 28.496 1.00 55.50 107 HIS A C 1
ATOM 855 O O . HIS A 1 107 ? -0.204 3.781 29.075 1.00 55.50 107 HIS A O 1
ATOM 861 N N . ILE A 1 108 ? -0.819 5.314 27.564 1.00 58.31 108 ILE A N 1
ATOM 862 C CA . ILE A 1 108 ? 0.550 5.775 27.331 1.00 58.31 108 ILE A CA 1
ATOM 863 C C . ILE A 1 108 ? 0.916 6.625 28.543 1.00 58.31 108 ILE A C 1
ATOM 865 O O . ILE A 1 108 ? 0.542 7.795 28.636 1.00 58.31 108 ILE A O 1
ATOM 869 N N . THR A 1 109 ? 1.626 6.037 29.500 1.00 56.06 109 THR A N 1
ATOM 870 C CA . THR A 1 109 ? 2.257 6.810 30.566 1.00 56.06 109 THR A CA 1
ATOM 871 C C . THR A 1 109 ? 3.224 7.791 29.905 1.00 56.06 109 THR A C 1
ATOM 873 O O . THR A 1 109 ? 4.003 7.416 29.029 1.00 56.06 109 THR A O 1
ATOM 876 N N . GLN A 1 110 ? 3.184 9.061 30.313 1.00 55.00 110 GLN A N 1
ATOM 877 C CA . GLN A 1 110 ? 3.917 10.185 29.706 1.00 55.00 110 GLN A CA 1
ATOM 878 C C . GLN A 1 110 ? 5.442 9.957 29.545 1.00 55.00 110 GLN A C 1
ATOM 880 O O . GLN A 1 110 ? 6.099 10.681 28.801 1.00 55.00 110 GLN A O 1
ATOM 885 N N . ALA A 1 111 ? 5.998 8.941 30.211 1.00 55.06 111 ALA A N 1
ATOM 886 C CA . ALA A 1 111 ? 7.393 8.520 30.138 1.00 55.06 111 ALA A CA 1
ATOM 887 C C . ALA A 1 111 ? 7.794 7.790 28.834 1.00 55.06 111 ALA A C 1
ATOM 889 O O . ALA A 1 111 ? 8.981 7.764 28.520 1.00 55.06 111 ALA A O 1
ATOM 890 N N . GLU A 1 112 ? 6.849 7.227 28.068 1.00 50.69 112 GLU A N 1
ATOM 891 C CA . GLU A 1 112 ? 7.138 6.449 26.841 1.00 50.69 112 GLU A CA 1
ATOM 892 C C . GLU A 1 112 ? 7.038 7.268 25.539 1.00 50.69 112 GLU A C 1
ATOM 894 O O . GLU A 1 112 ? 7.272 6.735 24.453 1.00 50.69 112 GLU A O 1
ATOM 899 N N . GLN A 1 113 ? 6.705 8.564 25.604 1.00 54.59 113 GLN A N 1
ATOM 900 C CA . GLN A 1 113 ? 6.692 9.401 24.399 1.00 54.59 113 GLN A CA 1
ATOM 901 C C . GLN A 1 113 ? 8.102 9.450 23.783 1.00 54.59 113 GLN A C 1
ATOM 903 O O . GLN A 1 113 ? 9.072 9.642 24.528 1.00 54.59 113 GLN A O 1
ATOM 908 N N . PRO A 1 114 ? 8.255 9.313 22.446 1.00 47.84 114 PRO A N 1
ATOM 909 C CA . PRO A 1 114 ? 9.548 9.520 21.807 1.00 47.84 114 PRO A CA 1
ATOM 910 C C . PRO A 1 114 ? 10.069 10.878 22.263 1.00 47.84 114 PRO A C 1
ATOM 912 O O . PRO A 1 114 ? 9.349 11.876 22.190 1.00 47.84 114 PRO A O 1
ATOM 915 N N . ARG A 1 115 ? 11.296 10.904 22.798 1.00 46.19 115 ARG A N 1
ATOM 916 C CA . ARG A 1 115 ? 11.963 12.120 23.274 1.00 46.19 115 ARG A CA 1
ATOM 917 C C . ARG A 1 115 ? 12.306 13.020 22.086 1.00 46.19 115 ARG A C 1
ATOM 919 O O . ARG A 1 115 ? 13.470 13.278 21.807 1.00 46.19 115 ARG A O 1
ATOM 926 N N . PHE A 1 116 ? 11.297 13.533 21.392 1.00 51.69 116 PHE A N 1
ATOM 927 C CA . PHE A 1 116 ? 11.433 14.792 20.692 1.00 51.69 116 PHE A CA 1
ATOM 928 C C . PHE A 1 116 ? 11.779 15.812 21.767 1.00 51.69 116 PHE A C 1
ATOM 930 O O . PHE A 1 116 ? 11.043 15.973 22.745 1.00 51.69 116 PHE A O 1
ATOM 937 N N . ALA A 1 117 ? 12.960 16.418 21.647 1.00 50.16 117 ALA A N 1
ATOM 938 C CA . ALA A 1 117 ? 13.408 17.453 22.559 1.00 50.16 117 ALA A CA 1
ATOM 939 C C . ALA A 1 117 ? 12.283 18.488 22.685 1.00 50.16 117 ALA A C 1
ATOM 941 O O . ALA A 1 117 ? 11.960 19.176 21.717 1.00 50.16 117 ALA A O 1
ATOM 942 N N . LYS A 1 118 ? 11.638 18.559 23.859 1.00 53.66 118 LYS A N 1
ATOM 943 C CA . LYS A 1 118 ? 10.614 19.576 24.115 1.00 53.66 118 LYS A CA 1
ATOM 944 C C . LYS A 1 118 ? 11.228 20.940 23.776 1.00 53.66 118 LYS A C 1
ATOM 946 O O . LYS A 1 118 ? 12.355 21.190 24.220 1.00 53.66 118 LYS A O 1
ATOM 951 N N . PRO A 1 119 ? 10.533 21.830 23.043 1.00 47.94 119 PRO A N 1
ATOM 952 C CA . PRO A 1 119 ? 11.035 23.176 22.817 1.00 47.94 119 PRO A CA 1
ATOM 953 C C . PRO A 1 119 ? 11.304 23.814 24.181 1.00 47.94 119 PRO A C 1
ATOM 955 O O . PRO A 1 119 ? 10.418 23.935 25.031 1.00 47.94 119 PRO A O 1
ATOM 958 N N . ARG A 1 120 ? 12.578 24.126 24.433 1.00 46.41 120 ARG A N 1
ATOM 959 C CA . ARG A 1 120 ? 13.047 24.606 25.730 1.00 46.41 120 ARG A CA 1
ATOM 960 C C . ARG A 1 120 ? 12.367 25.939 26.031 1.00 46.41 120 ARG A C 1
ATOM 962 O O . ARG A 1 120 ? 12.547 26.921 25.320 1.00 46.41 120 ARG A O 1
ATOM 969 N N . ASN A 1 121 ? 11.573 25.958 27.096 1.00 58.62 121 ASN A N 1
ATOM 970 C CA . ASN A 1 121 ? 10.726 27.085 27.470 1.00 58.62 121 ASN A CA 1
ATOM 971 C C . ASN A 1 121 ? 11.562 28.378 27.648 1.00 58.62 121 ASN A C 1
ATOM 973 O O . ASN A 1 121 ? 12.560 28.361 28.379 1.00 58.62 121 ASN A O 1
ATOM 977 N N . ARG A 1 122 ? 11.169 29.508 27.023 1.00 57.50 122 ARG A N 1
ATOM 978 C CA . ARG A 1 122 ? 11.965 30.768 26.999 1.00 57.50 122 ARG A CA 1
ATOM 979 C C . ARG A 1 122 ? 12.366 31.262 28.395 1.00 57.50 122 ARG A C 1
ATOM 981 O O . ARG A 1 122 ? 13.443 31.833 28.569 1.00 57.50 122 ARG A O 1
ATOM 988 N N . ARG A 1 123 ? 11.540 31.002 29.417 1.00 56.03 123 ARG A N 1
ATOM 989 C CA . ARG A 1 123 ? 11.831 31.363 30.819 1.00 56.03 123 ARG A CA 1
ATOM 990 C C . ARG A 1 123 ? 13.115 30.703 31.349 1.00 56.03 123 ARG A C 1
ATOM 992 O O . ARG A 1 123 ? 13.879 31.351 32.057 1.00 56.03 123 ARG A O 1
ATOM 999 N N . GLN A 1 124 ? 13.415 29.468 30.939 1.00 53.00 124 GLN A N 1
ATOM 1000 C CA . GLN A 1 124 ? 14.644 28.762 31.333 1.00 53.00 124 GLN A CA 1
ATOM 1001 C C . GLN A 1 124 ? 15.890 29.203 30.546 1.00 53.00 124 GLN A C 1
ATOM 1003 O O . GLN A 1 124 ? 17.018 28.913 30.950 1.00 53.00 124 GLN A O 1
ATOM 1008 N N . GLN A 1 125 ? 15.721 29.882 29.410 1.00 53.56 125 GLN A N 1
ATOM 1009 C CA . GLN A 1 125 ? 16.830 30.512 28.687 1.00 53.56 125 GLN A CA 1
ATOM 1010 C C . GLN A 1 125 ? 17.242 31.824 29.370 1.00 53.56 125 GLN A C 1
ATOM 1012 O O . GLN A 1 125 ? 18.429 32.066 29.574 1.00 53.56 125 GLN A O 1
ATOM 1017 N N . ARG A 1 126 ? 16.264 32.614 29.835 1.00 47.44 126 ARG A N 1
ATOM 1018 C CA . ARG A 1 126 ? 16.501 33.906 30.501 1.00 47.44 126 ARG A CA 1
ATOM 1019 C C . ARG A 1 126 ? 17.206 33.779 31.859 1.00 47.44 126 ARG A C 1
ATOM 1021 O O . ARG A 1 126 ? 18.058 34.603 32.178 1.00 47.44 126 ARG A O 1
ATOM 1028 N N . LEU A 1 127 ? 16.920 32.726 32.629 1.00 52.62 127 LEU A N 1
ATOM 1029 C CA . LEU A 1 127 ? 17.557 32.497 33.936 1.00 52.62 127 LEU A CA 1
ATOM 1030 C C . LEU A 1 127 ? 19.064 32.187 33.841 1.00 52.62 127 LEU A C 1
ATOM 1032 O O . LEU A 1 127 ? 19.808 32.563 34.742 1.00 52.62 127 LEU A O 1
ATOM 1036 N N . ARG A 1 128 ? 19.541 31.590 32.735 1.00 51.84 128 ARG A N 1
ATOM 1037 C CA . ARG A 1 128 ? 20.986 31.361 32.524 1.00 51.84 128 ARG A CA 1
ATOM 1038 C C . ARG A 1 128 ? 21.757 32.631 32.163 1.00 51.84 128 ARG A C 1
ATOM 1040 O O . ARG A 1 128 ? 22.919 32.752 32.538 1.00 51.84 128 ARG A O 1
ATOM 1047 N N . LEU A 1 129 ? 21.121 33.586 31.482 1.00 53.69 129 LEU A N 1
ATOM 1048 C CA . LEU A 1 129 ? 21.752 34.877 31.187 1.00 53.69 129 LEU A CA 1
ATOM 1049 C C . LEU A 1 129 ? 21.980 35.683 32.474 1.00 53.69 129 LEU A C 1
ATOM 1051 O O . LEU A 1 129 ? 23.052 36.245 32.669 1.00 53.69 129 LEU A O 1
ATOM 1055 N N . LEU A 1 130 ? 21.024 35.658 33.405 1.00 52.94 130 LEU A N 1
ATOM 1056 C CA . LEU A 1 130 ? 21.145 36.377 34.678 1.00 52.94 130 LEU A CA 1
ATOM 1057 C C . LEU A 1 130 ? 22.122 35.709 35.662 1.00 52.94 130 LEU A C 1
ATOM 1059 O O . LEU A 1 130 ? 22.792 36.411 36.421 1.00 52.94 130 LEU A O 1
ATOM 1063 N N . SER A 1 131 ? 22.265 34.377 35.632 1.00 55.66 131 SER A N 1
ATOM 1064 C CA . SER A 1 131 ? 23.267 33.683 36.456 1.00 55.66 131 SER A CA 1
ATOM 1065 C C . SER A 1 131 ? 24.696 33.885 35.944 1.00 55.66 131 SER A C 1
ATOM 1067 O O . SER A 1 131 ? 25.612 34.008 36.751 1.00 55.66 131 SER A O 1
ATOM 1069 N N . GLY A 1 132 ? 24.895 33.980 34.622 1.00 53.16 132 GLY A N 1
ATOM 1070 C CA . GLY A 1 132 ? 26.207 34.274 34.031 1.00 53.16 132 GLY A CA 1
ATOM 1071 C C . GLY A 1 132 ? 26.721 35.678 34.369 1.00 53.16 132 GLY A C 1
ATOM 1072 O O . GLY A 1 132 ? 27.907 35.857 34.642 1.00 53.16 132 GLY A O 1
ATOM 1073 N N . ILE A 1 133 ? 25.823 36.665 34.449 1.00 55.56 133 ILE A N 1
ATOM 1074 C CA . ILE A 1 133 ? 26.182 38.056 34.774 1.00 55.56 133 ILE A CA 1
ATOM 1075 C C . ILE A 1 133 ? 26.603 38.204 36.250 1.00 55.56 133 ILE A C 1
ATOM 1077 O O . ILE A 1 133 ? 27.532 38.957 36.548 1.00 55.56 133 ILE A O 1
ATOM 1081 N N . ARG A 1 134 ? 26.011 37.444 37.188 1.00 51.88 134 ARG A N 1
ATOM 1082 C CA . ARG A 1 134 ? 26.429 37.480 38.609 1.00 51.88 134 ARG A CA 1
ATOM 1083 C C . ARG A 1 134 ? 27.821 36.876 38.833 1.00 51.88 134 ARG A C 1
ATOM 1085 O O . ARG A 1 134 ? 28.576 37.411 39.642 1.00 51.88 134 ARG A O 1
ATOM 1092 N N . SER A 1 135 ? 28.199 35.826 38.102 1.00 55.00 135 SER A N 1
ATOM 1093 C CA . SER A 1 135 ? 29.527 35.204 38.241 1.00 55.00 135 SER A CA 1
ATOM 1094 C C . SER A 1 135 ? 30.663 36.081 37.703 1.00 55.00 135 SER A C 1
ATOM 1096 O O . SER A 1 135 ? 31.741 36.106 38.296 1.00 55.00 135 SER A O 1
ATOM 1098 N N . HIS A 1 136 ? 30.425 36.857 36.640 1.00 56.56 136 HIS A N 1
ATOM 1099 C CA . HIS A 1 136 ? 31.447 37.746 36.075 1.00 56.56 136 HIS A CA 1
ATOM 1100 C C . HIS A 1 136 ? 31.791 38.920 37.017 1.00 56.56 136 HIS A C 1
ATOM 1102 O O . HIS A 1 136 ? 32.961 39.255 37.201 1.00 56.56 136 HIS A O 1
ATOM 1108 N N . PHE A 1 137 ? 30.797 39.481 37.716 1.00 53.62 137 PHE A N 1
ATOM 1109 C CA . PHE A 1 137 ? 31.018 40.569 38.681 1.00 53.62 137 PHE A CA 1
ATOM 1110 C C . PHE A 1 137 ? 31.754 40.133 39.957 1.00 53.62 137 PHE A C 1
ATOM 1112 O O . PHE A 1 137 ? 32.548 40.903 40.503 1.00 53.62 137 PHE A O 1
ATOM 1119 N N . ILE A 1 138 ? 31.532 38.901 40.428 1.00 57.81 138 ILE A N 1
ATOM 1120 C CA . ILE A 1 138 ? 32.237 38.361 41.602 1.00 57.81 138 ILE A CA 1
ATOM 1121 C C . ILE A 1 138 ? 33.718 38.118 41.276 1.00 57.81 138 ILE A C 1
ATOM 1123 O O . ILE A 1 138 ? 34.585 38.404 42.103 1.00 57.81 138 ILE A O 1
ATOM 1127 N N . HIS A 1 139 ? 34.030 37.669 40.056 1.00 55.31 139 HIS A N 1
ATOM 1128 C CA . HIS A 1 139 ? 35.416 37.451 39.642 1.00 55.31 139 HIS A CA 1
ATOM 1129 C C . HIS A 1 139 ? 36.190 38.774 39.476 1.00 55.31 139 HIS A C 1
ATOM 1131 O O . HIS A 1 139 ? 37.310 38.899 39.972 1.00 55.31 139 HIS A O 1
ATOM 1137 N N . LEU A 1 140 ? 35.557 39.804 38.900 1.00 56.41 140 LEU A N 1
ATOM 1138 C CA . LEU A 1 140 ? 36.161 41.134 38.727 1.00 56.41 140 LEU A CA 1
ATOM 1139 C C . LEU A 1 140 ? 36.449 41.856 40.056 1.00 56.41 140 LEU A C 1
ATOM 1141 O O . LEU A 1 140 ? 37.474 42.528 40.184 1.00 56.41 140 LEU A O 1
ATOM 1145 N N . ARG A 1 141 ? 35.598 41.692 41.081 1.00 55.94 141 ARG A N 1
ATOM 1146 C CA . ARG A 1 141 ? 35.874 42.253 42.420 1.00 55.94 141 ARG A CA 1
ATOM 1147 C C . ARG A 1 141 ? 37.039 41.555 43.125 1.00 55.94 141 ARG A C 1
ATOM 1149 O O . ARG A 1 141 ? 37.803 42.224 43.816 1.00 55.94 141 ARG A O 1
ATOM 1156 N N . ARG A 1 142 ? 37.221 40.247 42.915 1.00 52.53 142 ARG A N 1
ATOM 1157 C CA . ARG A 1 142 ? 38.342 39.491 43.499 1.00 52.53 142 ARG A CA 1
ATOM 1158 C C . ARG A 1 142 ? 39.684 39.861 42.858 1.00 52.53 142 ARG A C 1
ATOM 1160 O O . ARG A 1 142 ? 40.669 40.002 43.574 1.00 52.53 142 ARG A O 1
ATOM 1167 N N . GLN A 1 143 ? 39.716 40.094 41.544 1.00 54.81 143 GLN A N 1
ATOM 1168 C CA . GLN A 1 143 ? 40.946 40.496 40.848 1.00 54.81 143 GLN A CA 1
ATOM 1169 C C . GLN A 1 143 ? 41.413 41.916 41.226 1.00 54.81 143 GLN A C 1
ATOM 1171 O O . GLN A 1 143 ? 42.610 42.135 41.396 1.00 54.81 143 GLN A O 1
ATOM 1176 N N . ARG A 1 144 ? 40.495 42.866 41.471 1.00 54.81 144 ARG A N 1
ATOM 1177 C CA . ARG A 1 144 ? 40.857 44.204 41.988 1.00 54.81 144 ARG A CA 1
ATOM 1178 C C . ARG A 1 144 ? 41.373 44.193 43.431 1.00 54.81 144 ARG A C 1
ATOM 1180 O O . ARG A 1 144 ? 42.246 44.990 43.754 1.00 54.81 144 ARG A O 1
ATOM 1187 N N . ALA A 1 145 ? 40.866 43.304 44.286 1.00 57.81 145 ALA A N 1
ATOM 1188 C CA . ALA A 1 145 ? 41.326 43.202 45.673 1.00 57.81 145 ALA A CA 1
ATOM 1189 C C . ALA A 1 145 ? 42.763 42.656 45.776 1.00 57.81 145 ALA A C 1
ATOM 1191 O O . ALA A 1 145 ? 43.550 43.147 46.581 1.00 57.81 145 ALA A O 1
ATOM 1192 N N . LEU A 1 146 ? 43.130 41.696 44.920 1.00 57.16 146 LEU A N 1
ATOM 1193 C CA . LEU A 1 146 ? 44.481 41.122 44.895 1.00 57.16 146 LEU A CA 1
ATOM 1194 C C . LEU A 1 146 ? 45.525 42.105 44.334 1.00 57.16 146 LEU A C 1
ATOM 1196 O O . LEU A 1 146 ? 46.616 42.205 44.883 1.00 57.16 146 LEU A O 1
ATOM 1200 N N . ALA A 1 147 ? 45.167 42.917 43.333 1.00 57.72 147 ALA A N 1
ATOM 1201 C CA . ALA A 1 147 ? 46.065 43.932 42.766 1.00 57.72 147 ALA A CA 1
ATOM 1202 C C . ALA A 1 147 ? 46.407 45.092 43.731 1.00 57.72 147 ALA A C 1
ATOM 1204 O O . ALA A 1 147 ? 47.410 45.780 43.539 1.00 57.72 147 ALA A O 1
ATOM 1205 N N . HIS A 1 148 ? 45.593 45.326 44.769 1.00 56.00 148 HIS A N 1
ATOM 1206 C CA . HIS A 1 148 ? 45.865 46.333 45.804 1.00 56.00 148 HIS A CA 1
ATOM 1207 C C . HIS A 1 148 ? 46.658 45.789 47.005 1.00 56.00 148 HIS A C 1
ATOM 1209 O O . HIS A 1 148 ? 47.293 46.581 47.702 1.00 56.00 148 HIS A O 1
ATOM 1215 N N . ALA A 1 149 ? 46.644 44.473 47.241 1.00 57.84 149 ALA A N 1
ATOM 1216 C CA . ALA A 1 149 ? 47.350 43.842 48.359 1.00 57.84 149 ALA A CA 1
ATOM 1217 C C . ALA A 1 149 ? 48.860 43.664 48.098 1.00 57.84 149 ALA A C 1
ATOM 1219 O O . ALA A 1 149 ? 49.648 43.701 49.036 1.00 57.84 149 ALA A O 1
ATOM 1220 N N . ASP A 1 150 ? 49.273 43.555 46.833 1.00 54.03 150 ASP A N 1
ATOM 1221 C CA . ASP A 1 150 ? 50.663 43.271 46.434 1.00 54.03 150 ASP A CA 1
ATOM 1222 C C . ASP A 1 150 ? 51.597 44.505 46.477 1.00 54.03 150 ASP A C 1
ATOM 1224 O O . ASP A 1 150 ? 52.817 44.401 46.530 1.00 54.03 150 ASP A O 1
ATOM 1228 N N . LYS A 1 151 ? 51.045 45.725 46.542 1.00 55.06 151 LYS A N 1
ATOM 1229 C CA . LYS A 1 151 ? 51.843 46.971 46.533 1.00 55.06 151 LYS A CA 1
ATOM 1230 C C . LYS A 1 151 ? 52.344 47.440 47.908 1.00 55.06 151 LYS A C 1
ATOM 1232 O O . LYS A 1 151 ? 52.872 48.544 48.001 1.00 55.06 151 LYS A O 1
ATOM 1237 N N . ARG A 1 152 ? 52.157 46.663 48.983 1.00 55.28 152 ARG A N 1
ATOM 1238 C CA . ARG A 1 152 ? 52.533 47.064 50.360 1.00 55.28 152 ARG A CA 1
ATOM 1239 C C . ARG A 1 152 ? 53.573 46.160 51.038 1.00 55.28 152 ARG A C 1
ATOM 1241 O O . ARG A 1 152 ? 53.899 46.410 52.192 1.00 55.28 152 ARG A O 1
ATOM 1248 N N . THR A 1 153 ? 54.122 45.161 50.341 1.00 60.00 153 THR A N 1
ATOM 1249 C CA . THR A 1 153 ? 54.980 44.120 50.954 1.00 60.00 153 THR A CA 1
ATOM 1250 C C . THR A 1 153 ? 56.166 43.683 50.083 1.00 60.00 153 THR A C 1
ATOM 1252 O O . THR A 1 153 ? 56.548 42.518 50.096 1.00 60.00 153 THR A O 1
ATOM 1255 N N . ALA A 1 154 ? 56.795 44.610 49.355 1.00 46.75 154 ALA A N 1
ATOM 1256 C CA . ALA A 1 154 ? 58.090 44.356 48.716 1.00 46.75 154 ALA A CA 1
ATOM 1257 C C . ALA A 1 154 ? 59.219 45.092 49.474 1.00 46.75 154 ALA A C 1
ATOM 1259 O O . ALA A 1 154 ? 59.234 46.325 49.465 1.00 46.75 154 ALA A O 1
ATOM 1260 N N . PRO A 1 155 ? 60.150 44.387 50.148 1.00 47.22 155 PRO A N 1
ATOM 1261 C CA . PRO A 1 155 ? 61.380 44.987 50.663 1.00 47.22 155 PRO A CA 1
ATOM 1262 C C . PRO A 1 155 ? 62.389 45.254 49.529 1.00 47.22 155 PRO A C 1
ATOM 1264 O O . PRO A 1 155 ? 62.535 44.446 48.613 1.00 47.22 155 PRO A O 1
ATOM 1267 N N . ASN A 1 156 ? 63.087 46.394 49.607 1.00 42.56 156 ASN A N 1
ATOM 1268 C CA . ASN A 1 156 ? 64.145 46.829 48.683 1.00 42.56 156 ASN A CA 1
ATOM 1269 C C . ASN A 1 156 ? 65.241 45.762 48.492 1.00 42.56 156 ASN A C 1
ATOM 1271 O O . ASN A 1 156 ? 65.882 45.394 49.480 1.00 42.56 156 ASN A O 1
ATOM 1275 N N . PRO A 1 157 ? 65.567 45.350 47.254 1.00 45.75 157 PRO A N 1
ATOM 1276 C CA . PRO A 1 157 ? 66.809 44.647 46.986 1.00 45.75 157 PRO A CA 1
ATOM 1277 C C . PRO A 1 157 ? 67.943 45.624 46.639 1.00 45.75 157 PRO A C 1
ATOM 1279 O O . PRO A 1 157 ? 67.848 46.465 45.745 1.00 45.75 157 PRO A O 1
ATOM 1282 N N . VAL A 1 158 ? 69.024 45.471 47.399 1.00 43.31 158 VAL A N 1
ATOM 1283 C CA . VAL A 1 158 ? 70.363 46.035 47.213 1.00 43.31 158 VAL A CA 1
ATOM 1284 C C . VAL A 1 158 ? 70.939 45.562 45.871 1.00 43.31 158 VAL A C 1
ATOM 1286 O O . VAL A 1 158 ? 70.928 44.368 45.578 1.00 43.31 158 VAL A O 1
ATOM 1289 N N . TRP A 1 159 ? 71.449 46.491 45.060 1.00 34.31 159 TRP A N 1
ATOM 12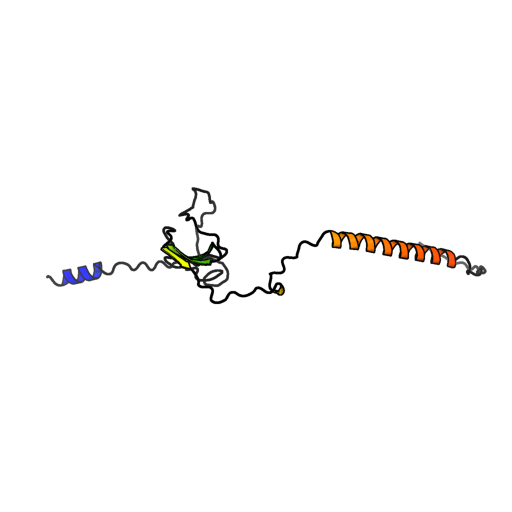90 C CA . TRP A 1 159 ? 72.097 46.200 43.780 1.00 34.31 159 TRP A CA 1
ATOM 1291 C C . TRP A 1 159 ? 73.565 45.802 43.990 1.00 34.31 159 TRP A C 1
ATOM 1293 O O . TRP A 1 159 ? 74.370 46.618 44.431 1.00 34.31 159 TRP A O 1
ATOM 1303 N N . PHE A 1 160 ? 73.918 44.567 43.629 1.00 35.53 160 PHE A N 1
ATOM 1304 C CA . PHE A 1 160 ? 75.294 44.136 43.370 1.00 35.53 160 PHE A CA 1
ATOM 1305 C C . PHE A 1 160 ? 75.462 43.966 41.856 1.00 35.53 160 PHE A C 1
ATOM 1307 O O . PHE A 1 160 ? 74.687 43.252 41.221 1.00 35.53 160 PHE A O 1
ATOM 1314 N N . GLY A 1 161 ? 76.452 44.645 41.276 1.00 32.72 161 GLY A N 1
ATOM 1315 C CA . GLY A 1 161 ? 76.826 44.496 39.872 1.00 32.72 161 GLY A CA 1
ATOM 1316 C C . GLY A 1 161 ? 77.810 43.347 39.651 1.00 32.72 161 GLY A C 1
ATOM 1317 O O . GLY A 1 161 ? 78.687 43.111 40.476 1.00 32.72 161 GLY A O 1
ATOM 1318 N N . SER A 1 162 ? 77.691 42.674 38.507 1.00 37.91 162 SER A N 1
ATOM 1319 C CA . SER A 1 162 ? 78.813 42.043 37.806 1.00 37.91 162 SER A CA 1
ATOM 1320 C C . SER A 1 162 ? 78.442 41.804 36.339 1.00 37.91 162 SER A C 1
ATOM 1322 O O . SER A 1 162 ? 77.351 41.326 36.031 1.00 37.91 162 SER A O 1
ATOM 1324 N N . LEU A 1 163 ? 79.361 42.209 35.464 1.00 36.31 163 LEU A N 1
ATOM 1325 C CA . LEU A 1 163 ? 79.347 42.142 34.004 1.00 36.31 163 LEU A CA 1
ATOM 1326 C C . LEU A 1 163 ? 79.394 40.707 33.461 1.00 36.31 163 LEU A C 1
ATOM 1328 O O . LEU A 1 163 ? 80.057 39.851 34.041 1.00 36.31 163 LEU A O 1
ATOM 1332 N N . SER A 1 164 ? 78.835 40.537 32.257 1.00 42.03 164 SER A N 1
ATOM 1333 C CA . SER A 1 164 ? 79.376 39.842 31.061 1.00 42.03 164 SER A CA 1
ATOM 1334 C C . SER A 1 164 ? 78.244 39.101 30.340 1.00 42.03 164 SER A C 1
ATOM 1336 O O . SER A 1 164 ? 77.320 38.621 30.980 1.00 42.03 164 SER A O 1
ATOM 1338 N N . ASP A 1 165 ? 78.200 38.904 29.031 1.00 39.47 165 ASP A N 1
ATOM 1339 C CA . ASP A 1 165 ? 78.812 39.488 27.841 1.00 39.47 165 ASP A CA 1
ATOM 1340 C C . ASP A 1 165 ? 78.132 38.747 26.663 1.00 39.47 165 ASP A C 1
ATOM 1342 O O . ASP A 1 165 ? 77.680 37.612 26.813 1.00 39.47 165 ASP A O 1
ATOM 1346 N N . ALA A 1 166 ? 78.144 39.376 25.492 1.00 37.75 166 ALA A N 1
ATOM 1347 C CA . ALA A 1 166 ? 78.204 38.754 24.170 1.00 37.75 166 ALA A CA 1
ATOM 1348 C C . ALA A 1 166 ? 76.994 38.022 23.535 1.00 37.75 166 ALA A C 1
ATOM 1350 O O . ALA A 1 166 ? 76.654 36.894 23.872 1.00 37.75 166 ALA A O 1
ATOM 1351 N N . ARG A 1 167 ? 76.627 38.606 22.375 1.00 37.28 167 ARG A N 1
ATOM 1352 C CA . ARG A 1 167 ? 76.296 37.984 21.066 1.00 37.28 167 ARG A CA 1
ATOM 1353 C C . ARG A 1 167 ? 74.957 37.228 20.992 1.00 37.28 167 ARG A C 1
ATOM 1355 O O . ARG A 1 167 ? 74.703 36.325 21.767 1.00 37.28 167 ARG A O 1
ATOM 1362 N N . ARG A 1 168 ? 74.069 37.493 20.032 1.00 42.75 168 ARG A N 1
ATOM 1363 C CA . ARG A 1 168 ? 74.220 37.787 18.596 1.00 42.75 168 ARG A CA 1
ATOM 1364 C C . ARG A 1 168 ? 72.975 38.512 18.092 1.00 42.75 168 ARG A C 1
ATOM 1366 O O . ARG A 1 168 ? 71.898 38.245 18.667 1.00 42.75 168 ARG A O 1
#

Mean predicted aligned error: 19.14 Å

pLDDT: mean 71.66, std 20.57, range [32.72, 97.81]